Protein AF-M0QX09-F1 (afdb_monomer_lite)

Radius of gyration: 12.01 Å; chains: 1; bounding box: 24×35×26 Å

Secondary structure (DSSP, 8-state):
-PPPHHHHHHHHHHHHH-TT--SEEEHHHHHHHHHHHH---TT-HHHHHHHHHH-TT--GGG-EEEHHHHHHHH-

pLDDT: mean 89.87, std 6.39, range [53.84, 95.38]

Structure (mmCIF, N/CA/C/O backbone):
data_AF-M0QX09-F1
#
_entry.id   AF-M0QX09-F1
#
loop_
_atom_site.group_PDB
_atom_site.id
_atom_site.type_symbol
_atom_site.label_atom_id
_atom_site.label_alt_id
_atom_site.label_comp_id
_atom_site.label_asym_id
_atom_site.label_entity_id
_atom_site.label_seq_id
_atom_site.pdbx_PDB_ins_code
_atom_site.Cartn_x
_atom_site.Cartn_y
_atom_site.Cartn_z
_atom_site.occupancy
_atom_site.B_iso_or_equiv
_atom_site.auth_seq_id
_atom_site.auth_comp_id
_atom_site.auth_asym_id
_atom_site.auth_atom_id
_atom_site.pdbx_PDB_model_num
ATOM 1 N N . MET A 1 1 ? -7.899 -23.225 -5.711 1.00 53.84 1 MET A N 1
ATOM 2 C CA . MET A 1 1 ? -7.258 -23.146 -4.380 1.00 53.84 1 MET A CA 1
ATOM 3 C C . MET A 1 1 ? -7.909 -21.982 -3.651 1.00 53.84 1 MET A C 1
ATOM 5 O O . MET A 1 1 ? -8.101 -20.968 -4.311 1.00 53.84 1 MET A O 1
ATOM 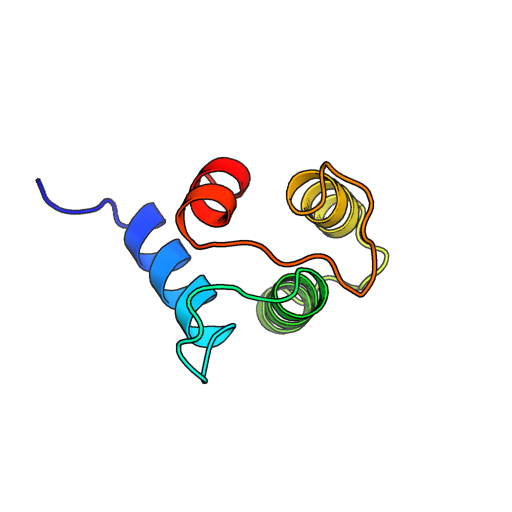9 N N . PRO A 1 2 ? -8.338 -22.114 -2.387 1.00 68.00 2 PRO A N 1
ATOM 10 C CA . PRO A 1 2 ? -8.855 -20.969 -1.644 1.00 68.00 2 PRO A CA 1
ATOM 11 C C . PRO A 1 2 ? -7.725 -19.961 -1.402 1.00 68.00 2 PRO A C 1
ATOM 13 O O . PRO A 1 2 ? -6.619 -20.355 -1.034 1.00 68.00 2 PRO A O 1
ATOM 16 N N . VAL A 1 3 ? -8.009 -18.683 -1.640 1.00 72.75 3 VAL A N 1
ATOM 17 C CA . VAL A 1 3 ? -7.116 -17.567 -1.300 1.00 72.75 3 VAL A CA 1
ATOM 18 C C . VAL A 1 3 ? -6.898 -17.526 0.213 1.00 72.75 3 VAL A C 1
ATOM 20 O O . VAL A 1 3 ? -7.847 -17.728 0.982 1.00 72.75 3 VAL A O 1
ATOM 23 N N . SER A 1 4 ? -5.651 -17.321 0.650 1.00 89.12 4 SER A N 1
ATOM 24 C CA . SER A 1 4 ? -5.322 -17.269 2.079 1.00 89.12 4 SER A CA 1
ATOM 25 C C . SER A 1 4 ? -6.068 -16.115 2.762 1.00 89.12 4 SER A C 1
ATOM 27 O O . SER A 1 4 ? -6.443 -15.138 2.116 1.00 89.12 4 SER A O 1
ATOM 29 N N . LEU A 1 5 ? -6.310 -16.216 4.075 1.00 89.81 5 LEU A N 1
ATOM 30 C CA . LEU A 1 5 ? -6.962 -15.135 4.832 1.00 89.81 5 LEU A CA 1
ATOM 31 C C . LEU A 1 5 ? -6.186 -13.814 4.707 1.00 89.81 5 LEU A C 1
ATOM 33 O O . LEU A 1 5 ? -6.790 -12.759 4.567 1.00 89.81 5 LEU A O 1
ATOM 37 N N . GLU A 1 6 ? -4.856 -13.893 4.714 1.00 90.19 6 GLU A N 1
ATOM 38 C CA . GLU A 1 6 ? -3.963 -12.764 4.447 1.00 90.19 6 GLU A CA 1
ATOM 39 C C . GLU A 1 6 ? -4.284 -12.102 3.102 1.00 90.19 6 GLU A C 1
ATOM 41 O O . GLU A 1 6 ? -4.570 -10.910 3.056 1.00 90.19 6 GLU A O 1
ATOM 46 N N . GLU A 1 7 ? -4.341 -12.880 2.021 1.00 90.81 7 GLU A N 1
ATOM 47 C CA . GLU A 1 7 ? -4.625 -12.362 0.681 1.00 90.81 7 GLU A CA 1
ATOM 48 C C . GLU A 1 7 ? -6.033 -11.756 0.581 1.00 90.81 7 GLU A C 1
ATOM 50 O O . GLU A 1 7 ? -6.220 -10.728 -0.061 1.00 90.81 7 GLU A O 1
ATOM 55 N N . GLN A 1 8 ? -7.024 -12.317 1.283 1.00 91.50 8 GLN A N 1
ATOM 56 C CA . GLN A 1 8 ? -8.370 -11.732 1.354 1.00 91.50 8 GLN A CA 1
ATOM 57 C C . GLN A 1 8 ? -8.388 -10.371 2.064 1.00 91.50 8 GLN A C 1
ATOM 59 O O . GLN A 1 8 ? -9.080 -9.452 1.615 1.00 91.50 8 GLN A O 1
ATOM 64 N N . ILE A 1 9 ? -7.632 -10.225 3.157 1.00 91.81 9 ILE A N 1
ATOM 65 C CA . ILE A 1 9 ? -7.513 -8.954 3.888 1.00 91.81 9 ILE A CA 1
ATOM 66 C C . ILE A 1 9 ? -6.809 -7.913 3.016 1.00 91.81 9 ILE A C 1
ATOM 68 O O . ILE A 1 9 ? -7.259 -6.766 2.942 1.00 91.81 9 ILE A O 1
ATOM 72 N N . LEU A 1 10 ? -5.738 -8.312 2.329 1.00 92.94 10 LEU A N 1
ATOM 73 C CA . LEU A 1 10 ? -4.998 -7.432 1.432 1.00 92.94 10 LEU A CA 1
ATOM 74 C C . LEU A 1 10 ? -5.857 -6.995 0.237 1.00 92.94 10 LEU A C 1
ATOM 76 O O . LEU A 1 10 ? -5.945 -5.799 -0.026 1.00 92.94 10 LEU A O 1
ATOM 80 N N . ASN A 1 11 ? -6.579 -7.916 -0.406 1.00 93.19 11 ASN A N 1
ATOM 81 C CA . ASN A 1 11 ? -7.515 -7.583 -1.484 1.00 93.19 11 ASN A CA 1
ATOM 82 C C . ASN A 1 11 ? -8.584 -6.589 -1.012 1.00 93.19 11 ASN A C 1
ATOM 84 O O . ASN A 1 11 ? -8.796 -5.566 -1.654 1.00 93.19 11 ASN A O 1
ATOM 88 N N . SER A 1 12 ? -9.193 -6.836 0.152 1.00 93.00 12 SER A N 1
ATOM 89 C CA . SER A 1 12 ? -10.207 -5.930 0.715 1.00 93.00 12 SER A CA 1
ATOM 90 C C . SER A 1 12 ? -9.630 -4.545 1.033 1.00 93.00 12 SER A C 1
ATOM 92 O O . SER A 1 12 ? -10.300 -3.529 0.860 1.00 93.00 12 SER A O 1
ATOM 94 N N . THR A 1 13 ? -8.373 -4.491 1.485 1.00 93.00 13 THR A N 1
ATOM 95 C CA . THR A 1 13 ? -7.654 -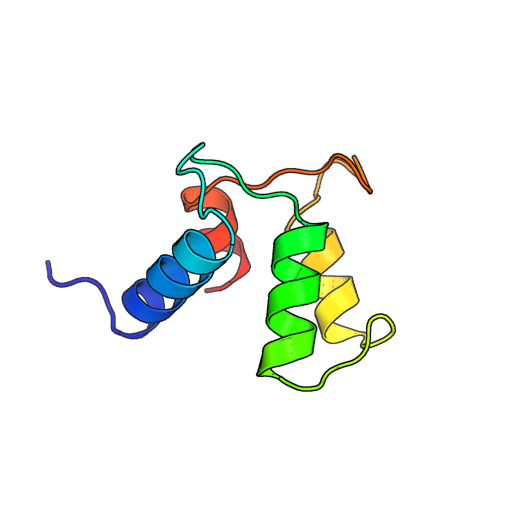3.237 1.754 1.00 93.00 13 THR A CA 1
ATOM 96 C C . THR A 1 13 ? -7.412 -2.457 0.467 1.00 93.00 13 THR A C 1
ATOM 98 O O . THR A 1 13 ? -7.662 -1.253 0.422 1.00 93.00 13 THR A O 1
ATOM 101 N N . PHE A 1 14 ? -6.969 -3.137 -0.589 1.00 94.81 14 PHE A N 1
ATOM 102 C CA . PHE A 1 14 ? -6.752 -2.519 -1.891 1.00 94.81 14 PHE A CA 1
ATOM 103 C C . PHE A 1 14 ? -8.062 -1.987 -2.481 1.00 94.81 14 PHE A C 1
ATOM 105 O O 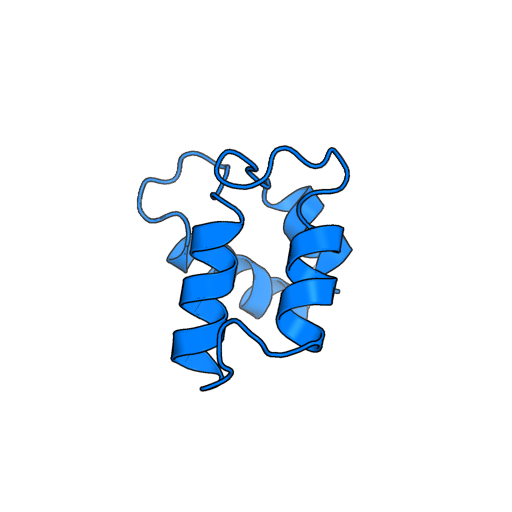. PHE A 1 14 ? -8.123 -0.833 -2.894 1.00 94.81 14 PHE A O 1
ATOM 112 N N . GLU A 1 15 ? -9.137 -2.777 -2.439 1.00 94.50 15 GLU A N 1
ATOM 113 C CA . GLU A 1 15 ? -10.468 -2.362 -2.900 1.00 94.50 15 GLU A CA 1
ATOM 114 C C . GLU A 1 15 ? -11.008 -1.152 -2.125 1.00 94.50 15 GLU A C 1
ATOM 116 O O . GLU A 1 15 ? -11.625 -0.267 -2.716 1.00 94.50 15 GLU A O 1
ATOM 121 N N . ALA A 1 16 ? -10.747 -1.068 -0.817 1.00 94.00 16 ALA A N 1
ATOM 122 C CA . ALA A 1 16 ? -11.105 0.104 -0.020 1.00 94.00 16 ALA A CA 1
ATOM 123 C C . ALA A 1 16 ? -10.326 1.363 -0.445 1.00 94.00 16 ALA A C 1
ATOM 125 O O . ALA A 1 16 ? -10.838 2.479 -0.327 1.00 94.00 16 ALA A O 1
ATOM 126 N N . CYS A 1 17 ? -9.106 1.191 -0.958 1.00 93.88 17 CYS A N 1
ATOM 127 C CA . CYS A 1 17 ? -8.291 2.277 -1.492 1.00 93.88 17 CYS A CA 1
ATOM 128 C C . CYS A 1 17 ? -8.595 2.596 -2.971 1.00 93.88 17 CYS A C 1
ATOM 130 O O . CYS A 1 17 ? -8.274 3.699 -3.415 1.00 93.88 17 CYS A O 1
ATOM 132 N N . ASP A 1 18 ? -9.252 1.687 -3.704 1.00 95.38 18 ASP A N 1
ATOM 133 C CA . ASP A 1 18 ? -9.721 1.854 -5.088 1.00 95.38 18 ASP A CA 1
ATOM 134 C C . ASP A 1 18 ? -11.263 1.872 -5.205 1.00 95.38 18 ASP A C 1
ATOM 136 O O . ASP A 1 18 ? -11.870 1.003 -5.844 1.00 95.38 18 ASP A O 1
ATOM 140 N N . PRO A 1 19 ? -11.958 2.876 -4.640 1.00 90.00 19 PRO A N 1
ATOM 141 C CA . PRO A 1 19 ? -13.418 2.940 -4.726 1.00 90.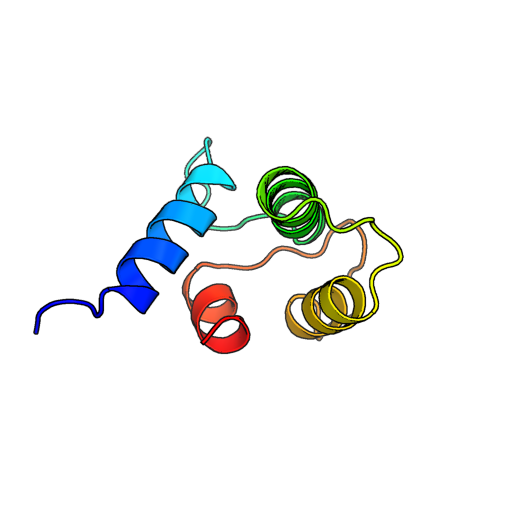00 19 PRO A CA 1
ATOM 142 C C . PRO A 1 19 ? -13.925 3.097 -6.168 1.00 90.00 19 PRO A C 1
ATOM 144 O O . PRO A 1 19 ? -15.089 2.815 -6.454 1.00 90.00 19 PRO A O 1
ATOM 147 N N . GLN A 1 20 ? -13.066 3.565 -7.078 1.00 91.38 20 GLN A N 1
ATOM 148 C CA . GLN A 1 20 ? -13.389 3.783 -8.486 1.00 91.38 20 GLN A CA 1
ATOM 149 C C . GLN A 1 20 ? -13.143 2.541 -9.350 1.00 91.38 20 GLN A C 1
ATOM 151 O O . GLN A 1 20 ? -13.572 2.530 -10.504 1.00 91.38 20 GLN A O 1
ATOM 156 N N . ARG A 1 21 ? -12.512 1.495 -8.800 1.00 89.94 21 ARG A N 1
ATOM 157 C CA . ARG A 1 21 ? -12.135 0.268 -9.511 1.00 89.94 21 ARG A CA 1
ATOM 158 C C . ARG A 1 21 ? -11.318 0.553 -10.772 1.00 89.94 21 ARG A C 1
ATOM 160 O O . ARG A 1 21 ? -11.588 -0.005 -11.836 1.00 89.94 21 ARG A O 1
ATOM 167 N N . THR A 1 22 ? -10.345 1.451 -10.662 1.00 92.62 22 THR A N 1
ATOM 168 C CA . THR A 1 22 ? -9.391 1.759 -11.737 1.00 92.62 22 THR A CA 1
ATOM 169 C C . THR A 1 22 ? -8.383 0.630 -11.951 1.00 92.62 22 THR A C 1
ATOM 171 O O . THR A 1 22 ? -7.797 0.545 -13.029 1.00 92.62 22 THR A O 1
ATOM 174 N N . GLY A 1 23 ? -8.185 -0.236 -10.949 1.00 93.75 23 GLY A N 1
ATOM 175 C CA . GLY A 1 23 ? -7.174 -1.297 -10.937 1.00 93.75 23 GLY A CA 1
ATOM 176 C C . GLY A 1 23 ? -5.794 -0.825 -10.470 1.00 93.75 23 GLY A C 1
ATOM 177 O O . GLY A 1 23 ? -4.876 -1.635 -10.368 1.00 93.75 23 GLY A O 1
ATOM 178 N N . THR A 1 24 ? -5.646 0.465 -10.168 1.00 94.25 24 THR A N 1
ATOM 179 C CA . THR A 1 24 ? -4.421 1.065 -9.631 1.00 94.25 24 THR A CA 1
ATOM 180 C C . THR A 1 24 ? -4.758 2.098 -8.568 1.00 94.25 24 THR A C 1
ATOM 182 O O . THR A 1 24 ? -5.688 2.890 -8.714 1.00 94.25 24 THR A O 1
ATOM 185 N N . VAL A 1 25 ? -3.971 2.129 -7.500 1.00 95.31 25 VAL A N 1
ATOM 186 C CA . VAL A 1 25 ? -4.186 3.016 -6.355 1.00 95.31 25 VAL A CA 1
ATOM 187 C C . VAL A 1 25 ? -2.966 3.896 -6.162 1.00 95.31 25 VAL A C 1
ATOM 189 O O . VAL A 1 25 ? -1.838 3.427 -6.260 1.00 95.31 25 VAL A O 1
ATOM 192 N N . ALA A 1 26 ? -3.168 5.177 -5.857 1.00 94.88 26 ALA A N 1
ATOM 193 C CA . ALA A 1 26 ? -2.061 6.048 -5.478 1.00 94.88 26 ALA A CA 1
ATOM 194 C C . ALA A 1 26 ? -1.391 5.544 -4.189 1.00 94.88 26 ALA A C 1
ATOM 196 O O . ALA A 1 26 ? -2.073 5.291 -3.195 1.00 94.88 26 ALA A O 1
ATOM 197 N N . VAL A 1 27 ? -0.060 5.477 -4.154 1.00 93.75 27 VAL A N 1
ATOM 198 C CA . VAL A 1 27 ? 0.686 5.039 -2.958 1.00 93.75 27 VAL A CA 1
ATOM 199 C C . VAL A 1 27 ? 0.315 5.892 -1.740 1.00 93.75 27 VAL A C 1
ATOM 201 O O . VAL A 1 27 ? 0.085 5.367 -0.654 1.00 93.75 27 VAL A O 1
ATOM 204 N N . ALA A 1 28 ? 0.131 7.201 -1.933 1.00 92.06 28 ALA A N 1
ATOM 205 C CA . ALA A 1 28 ? -0.339 8.108 -0.886 1.00 92.06 28 ALA A CA 1
ATOM 206 C C . ALA A 1 28 ? -1.718 7.724 -0.310 1.00 92.06 28 ALA A C 1
ATOM 208 O O . ALA A 1 28 ? -1.939 7.884 0.887 1.00 92.06 28 ALA A O 1
ATOM 209 N N . GLN A 1 29 ? -2.632 7.196 -1.132 1.00 93.06 29 GLN A N 1
ATOM 210 C CA . GLN A 1 29 ? -3.954 6.749 -0.686 1.00 93.06 29 GLN A CA 1
ATOM 211 C C . GLN A 1 29 ? -3.850 5.488 0.178 1.00 93.06 29 GLN A C 1
ATOM 213 O O . GLN A 1 29 ? -4.513 5.401 1.210 1.00 93.06 29 GLN A O 1
ATOM 218 N N . VAL A 1 30 ? -2.990 4.539 -0.212 1.00 92.75 30 VAL A N 1
ATOM 219 C CA . VAL A 1 30 ? -2.709 3.332 0.582 1.00 92.75 30 VAL A CA 1
ATOM 220 C C . VAL A 1 30 ? -2.153 3.715 1.951 1.00 92.75 30 VAL A C 1
ATOM 222 O O . VAL A 1 30 ? -2.633 3.228 2.972 1.00 92.75 30 VAL A O 1
ATOM 225 N N . LEU A 1 31 ? -1.174 4.621 1.987 1.00 92.00 31 LEU A N 1
ATOM 226 C CA . LEU A 1 31 ? -0.580 5.089 3.239 1.00 92.00 31 LEU A CA 1
ATOM 227 C C . LEU A 1 31 ? -1.605 5.815 4.110 1.00 92.00 31 LEU A C 1
ATOM 229 O O . LEU A 1 31 ? -1.736 5.474 5.278 1.00 92.00 31 LEU A O 1
ATOM 233 N N . ALA A 1 32 ? -2.389 6.735 3.542 1.00 91.94 32 ALA A N 1
ATOM 234 C CA . ALA A 1 32 ? -3.431 7.447 4.279 1.00 91.94 32 ALA A CA 1
ATOM 235 C C . ALA A 1 32 ? -4.481 6.494 4.876 1.00 91.94 32 ALA A C 1
ATOM 237 O O . ALA A 1 32 ? -4.937 6.695 6.003 1.00 91.94 32 ALA A O 1
ATOM 238 N N . TYR A 1 33 ? -4.848 5.436 4.146 1.00 92.44 33 TYR A N 1
ATOM 239 C CA . TYR A 1 33 ? -5.728 4.396 4.668 1.00 92.44 33 TYR A CA 1
ATOM 240 C C . TYR A 1 33 ? -5.075 3.644 5.832 1.00 92.44 33 TYR A C 1
ATOM 242 O O . TYR A 1 33 ? -5.696 3.490 6.882 1.00 92.44 33 TYR A O 1
ATOM 250 N N . LEU A 1 34 ? -3.818 3.216 5.672 1.00 91.06 34 LEU A N 1
ATOM 251 C CA . LEU A 1 34 ? -3.072 2.511 6.714 1.00 91.06 34 LEU A CA 1
ATOM 252 C C . LEU A 1 34 ? -2.908 3.364 7.975 1.00 91.06 34 LEU A C 1
ATOM 254 O O . LEU A 1 34 ? -3.192 2.873 9.061 1.00 91.06 34 LEU A O 1
ATOM 258 N N . GLU A 1 35 ? -2.553 4.642 7.841 1.00 92.50 35 GLU A N 1
ATOM 259 C CA . GLU A 1 35 ? -2.498 5.605 8.948 1.00 92.50 35 GLU A CA 1
ATOM 260 C C . GLU A 1 35 ? -3.830 5.671 9.707 1.00 92.50 35 GLU A C 1
ATOM 262 O O . GLU A 1 35 ? -3.858 5.604 10.938 1.00 92.50 35 GLU A O 1
ATOM 267 N N . ALA A 1 36 ? -4.952 5.737 8.983 1.00 91.50 36 ALA A N 1
ATOM 268 C CA . ALA A 1 36 ? -6.279 5.813 9.584 1.00 91.50 36 ALA A CA 1
ATOM 269 C C . ALA A 1 36 ? -6.679 4.532 10.338 1.00 91.50 36 ALA A C 1
ATOM 271 O O . ALA A 1 36 ? -7.337 4.622 11.375 1.00 91.50 36 ALA A O 1
ATOM 272 N N . VAL A 1 37 ? -6.297 3.347 9.843 1.00 88.56 37 VAL A N 1
ATOM 273 C CA . VAL A 1 37 ? -6.692 2.064 10.457 1.00 88.56 37 VAL A CA 1
ATOM 274 C C . VAL A 1 37 ? -5.715 1.564 11.522 1.00 88.56 37 VAL A C 1
ATOM 276 O O . VAL A 1 37 ? -6.140 0.870 12.444 1.00 88.56 37 VAL A O 1
ATOM 279 N N . THR A 1 38 ? -4.427 1.906 11.432 1.00 86.81 38 THR A N 1
ATOM 280 C CA . THR A 1 38 ? -3.411 1.506 12.423 1.00 86.81 38 THR A CA 1
ATOM 281 C C . THR A 1 38 ? -3.132 2.587 13.465 1.00 86.81 38 THR A C 1
ATOM 283 O O . THR A 1 38 ? -2.524 2.295 14.495 1.00 86.81 38 THR A O 1
ATOM 286 N N . GLY A 1 39 ? -3.561 3.830 13.221 1.00 87.38 39 GLY A N 1
ATOM 287 C CA . GLY A 1 39 ? -3.234 4.987 14.054 1.00 87.38 39 GLY A CA 1
ATOM 288 C C . GLY A 1 39 ? -1.766 5.416 13.956 1.00 87.38 39 GLY A C 1
ATOM 289 O O . GLY A 1 39 ? -1.310 6.220 14.770 1.00 87.38 39 GLY A O 1
ATOM 290 N N . GLN A 1 40 ? -1.009 4.866 13.000 1.00 87.00 40 GLN A N 1
ATOM 291 C CA . GLN A 1 40 ? 0.362 5.286 12.731 1.00 87.00 40 GLN A CA 1
ATOM 292 C C . GLN A 1 40 ? 0.357 6.646 12.030 1.00 87.00 40 GLN A C 1
ATOM 294 O O . GLN A 1 40 ? -0.541 6.953 11.254 1.00 87.00 40 GLN A O 1
ATOM 299 N N . GLY A 1 41 ? 1.350 7.480 12.332 1.00 83.62 41 GLY A N 1
ATOM 300 C CA . GLY A 1 41 ? 1.491 8.788 11.698 1.00 83.62 41 GLY A CA 1
ATOM 301 C C . GLY A 1 41 ? 2.333 8.735 10.419 1.00 83.62 41 GLY A C 1
ATOM 302 O O . GLY A 1 41 ? 3.118 7.807 10.238 1.00 83.62 41 GLY A O 1
ATOM 303 N N . PRO A 1 42 ? 2.304 9.791 9.593 1.00 74.88 42 PRO A N 1
ATOM 304 C CA . PRO A 1 42 ? 3.036 9.855 8.320 1.00 74.88 42 PRO A CA 1
ATOM 305 C C . PRO A 1 42 ? 4.571 9.842 8.462 1.00 74.88 42 PRO A C 1
ATOM 307 O O . PRO A 1 42 ? 5.307 9.664 7.493 1.00 74.88 42 PRO A O 1
ATOM 310 N N . GLN A 1 43 ? 5.087 10.051 9.677 1.00 81.56 43 GLN A N 1
ATOM 311 C CA . GLN A 1 43 ? 6.518 9.962 9.998 1.00 81.56 43 GLN A CA 1
ATOM 312 C C . GLN A 1 43 ? 6.918 8.590 10.556 1.00 81.56 43 GLN A C 1
ATOM 314 O O . GLN A 1 43 ? 8.063 8.398 10.962 1.00 81.56 43 GLN A O 1
ATOM 319 N N . ASP A 1 44 ? 5.986 7.640 10.611 1.00 91.25 44 ASP A N 1
ATOM 320 C CA . ASP A 1 44 ? 6.284 6.292 11.059 1.00 91.25 44 ASP A CA 1
ATOM 321 C C . ASP A 1 44 ? 7.254 5.617 10.082 1.00 91.25 44 ASP A C 1
ATOM 323 O O . ASP A 1 44 ? 7.002 5.522 8.878 1.00 91.25 44 ASP A O 1
ATOM 327 N N . ALA A 1 45 ? 8.380 5.135 10.609 1.00 89.50 45 ALA A N 1
ATOM 328 C CA . ALA A 1 45 ? 9.431 4.524 9.805 1.00 89.50 45 ALA A CA 1
ATOM 329 C C . ALA A 1 45 ? 8.928 3.313 9.002 1.00 89.50 45 ALA A C 1
ATOM 331 O O . ALA A 1 45 ? 9.397 3.091 7.889 1.00 89.50 45 ALA A O 1
ATOM 332 N N . ARG A 1 46 ? 7.951 2.554 9.522 1.00 89.06 46 ARG A N 1
ATOM 333 C CA . ARG A 1 46 ? 7.377 1.396 8.821 1.00 89.06 46 ARG A CA 1
ATOM 334 C C . ARG A 1 46 ? 6.551 1.843 7.625 1.00 89.06 46 ARG A C 1
ATOM 336 O O . ARG A 1 46 ? 6.676 1.245 6.561 1.00 89.06 46 ARG A O 1
ATOM 343 N N . LEU A 1 47 ? 5.759 2.905 7.778 1.00 90.44 47 LEU A N 1
ATOM 344 C CA . LEU A 1 47 ? 5.002 3.480 6.666 1.00 90.44 47 LEU A CA 1
ATOM 345 C C . LEU A 1 47 ? 5.927 4.109 5.622 1.00 90.44 47 LEU A C 1
ATOM 347 O O . LEU A 1 47 ? 5.677 3.952 4.433 1.00 90.44 47 LEU A O 1
ATOM 351 N N . GLN A 1 48 ? 7.038 4.729 6.030 1.00 90.62 48 GLN A N 1
ATOM 352 C CA . GLN A 1 48 ? 8.036 5.226 5.076 1.00 90.62 48 GLN A CA 1
ATOM 353 C C . GLN A 1 48 ? 8.746 4.098 4.320 1.00 90.62 48 GLN A C 1
ATOM 355 O O . GLN A 1 48 ? 8.941 4.194 3.110 1.00 90.62 48 GLN A O 1
ATOM 360 N N . THR A 1 49 ? 9.112 3.005 4.997 1.00 92.06 49 THR A N 1
ATOM 361 C CA . THR A 1 49 ? 9.659 1.818 4.321 1.00 92.06 49 THR A CA 1
ATOM 362 C C . THR A 1 49 ? 8.652 1.229 3.335 1.00 92.06 49 THR A C 1
ATOM 364 O O . THR A 1 49 ? 9.029 0.882 2.215 1.00 92.06 49 THR A O 1
ATOM 367 N N . LEU A 1 50 ? 7.376 1.161 3.720 1.00 91.81 50 LEU A N 1
ATOM 368 C CA . LEU A 1 50 ? 6.311 0.687 2.845 1.00 91.81 50 LEU A CA 1
ATOM 369 C C . LEU A 1 50 ? 6.121 1.607 1.633 1.00 91.81 50 LEU A C 1
ATOM 371 O O . LEU A 1 50 ? 6.061 1.115 0.512 1.00 91.81 50 LEU A O 1
ATOM 375 N N . ALA A 1 51 ? 6.109 2.926 1.837 1.00 91.12 51 ALA A N 1
ATOM 376 C CA . ALA A 1 51 ? 6.027 3.917 0.767 1.00 91.12 51 ALA A CA 1
ATOM 377 C C . ALA A 1 51 ? 7.126 3.701 -0.282 1.00 91.12 51 ALA A C 1
ATOM 379 O O . ALA A 1 51 ? 6.834 3.596 -1.468 1.00 91.12 51 ALA A O 1
ATOM 380 N N . ASN A 1 52 ? 8.374 3.543 0.168 1.00 91.94 52 ASN A N 1
ATOM 381 C CA . ASN A 1 52 ? 9.515 3.291 -0.716 1.00 91.94 52 ASN A 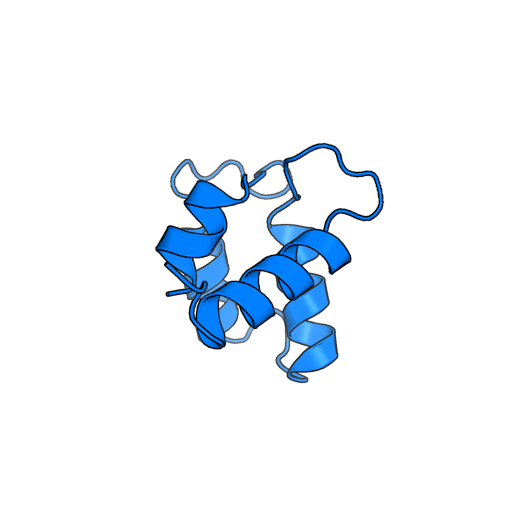CA 1
ATOM 382 C C . ASN A 1 52 ? 9.428 1.931 -1.429 1.00 91.94 52 ASN A C 1
ATOM 384 O O . ASN A 1 52 ? 9.947 1.782 -2.529 1.00 91.94 52 ASN A O 1
ATOM 388 N N . SER A 1 53 ? 8.795 0.934 -0.807 1.00 93.31 53 SER A N 1
ATOM 389 C CA . SER A 1 53 ? 8.620 -0.395 -1.411 1.00 93.31 53 SER A CA 1
ATOM 390 C C . SER A 1 53 ? 7.517 -0.401 -2.473 1.00 93.31 53 SER A C 1
ATOM 392 O O . SER A 1 53 ? 7.628 -1.113 -3.466 1.00 93.31 53 SER A O 1
ATOM 394 N N . LEU A 1 54 ? 6.469 0.406 -2.276 1.00 92.25 54 LEU A N 1
ATOM 395 C CA . LEU A 1 54 ? 5.368 0.589 -3.225 1.00 92.25 54 LEU A CA 1
ATOM 396 C C . LEU A 1 54 ? 5.719 1.556 -4.370 1.00 92.25 54 LEU A C 1
ATOM 398 O O . LEU A 1 54 ? 5.068 1.521 -5.409 1.00 92.25 54 LEU A O 1
ATOM 402 N N . ASP A 1 55 ? 6.739 2.399 -4.190 1.00 92.38 55 ASP A N 1
ATOM 403 C CA . ASP A 1 55 ? 7.260 3.331 -5.195 1.00 92.38 55 ASP A CA 1
ATOM 404 C C . ASP A 1 55 ? 8.746 3.058 -5.515 1.00 92.38 55 ASP A C 1
ATOM 406 O O . ASP A 1 55 ? 9.623 3.869 -5.200 1.00 92.38 55 ASP A O 1
ATOM 410 N N . PRO A 1 56 ? 9.073 1.921 -6.159 1.00 86.25 56 PRO A N 1
ATOM 411 C CA . PRO A 1 56 ? 10.460 1.581 -6.484 1.00 86.25 56 PRO A CA 1
ATOM 412 C C . PRO A 1 56 ? 11.089 2.540 -7.507 1.00 86.25 56 PRO A C 1
ATOM 414 O O . PRO A 1 56 ? 12.314 2.619 -7.606 1.00 86.25 56 PRO A O 1
ATOM 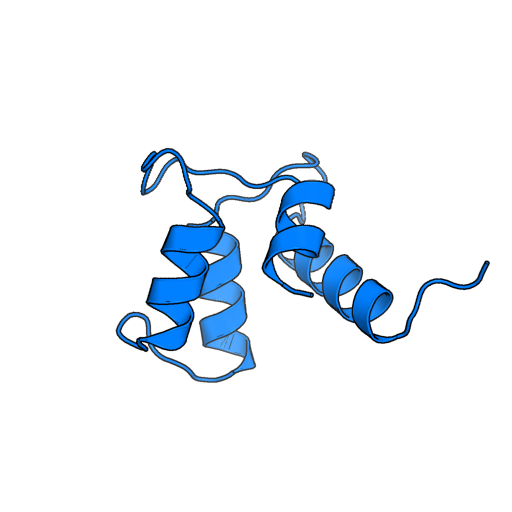417 N N . ASN A 1 57 ? 10.263 3.261 -8.272 1.00 86.69 57 ASN A N 1
ATOM 418 C CA . ASN A 1 57 ? 10.699 4.200 -9.304 1.00 86.69 57 ASN A CA 1
ATOM 419 C C . ASN A 1 57 ? 10.886 5.633 -8.776 1.00 86.69 57 ASN A C 1
ATOM 421 O O . ASN A 1 57 ? 11.431 6.473 -9.495 1.00 86.69 57 ASN A O 1
ATOM 425 N N . GLY A 1 58 ? 10.467 5.925 -7.540 1.00 87.69 58 GLY A N 1
ATOM 426 C CA . GLY A 1 58 ? 10.568 7.258 -6.946 1.00 87.69 58 GLY A CA 1
ATOM 427 C C . GLY A 1 58 ? 9.665 8.296 -7.623 1.00 87.69 58 GLY A C 1
ATOM 428 O O . GLY A 1 58 ? 10.049 9.462 -7.745 1.00 87.69 58 GLY A O 1
ATOM 429 N N . GLU A 1 59 ? 8.485 7.892 -8.095 1.00 89.19 59 GLU A N 1
ATOM 430 C CA . GLU A 1 59 ? 7.486 8.774 -8.712 1.00 89.19 59 GLU A CA 1
ATOM 431 C C . GLU A 1 59 ? 6.808 9.710 -7.692 1.00 89.19 59 GLU A C 1
ATOM 433 O O . GLU A 1 59 ? 6.176 10.712 -8.060 1.00 89.19 59 GLU A O 1
ATOM 438 N N . GLY A 1 60 ? 6.955 9.413 -6.399 1.00 86.69 60 GLY A N 1
ATOM 439 C CA . GLY A 1 60 ? 6.515 10.232 -5.284 1.00 86.69 60 GLY A CA 1
ATOM 440 C C . GLY A 1 60 ? 4.992 10.405 -5.265 1.00 86.69 60 GLY A C 1
ATOM 441 O O . GLY A 1 60 ? 4.261 9.418 -5.267 1.00 86.69 60 GLY A O 1
ATOM 442 N N . PRO A 1 61 ? 4.452 11.642 -5.261 1.00 83.31 61 PRO A N 1
ATOM 443 C CA . PRO A 1 61 ? 3.006 11.878 -5.151 1.00 83.31 61 PRO A CA 1
ATOM 444 C C . PRO A 1 61 ? 2.161 11.274 -6.281 1.00 83.31 61 PRO A C 1
ATOM 446 O O . PRO A 1 61 ? 0.943 11.182 -6.146 1.00 83.31 61 PRO A O 1
ATOM 449 N N . LYS A 1 62 ? 2.787 10.935 -7.414 1.00 87.75 62 LYS A N 1
ATOM 450 C CA . LYS A 1 62 ? 2.120 10.337 -8.577 1.00 87.75 62 LYS A CA 1
ATOM 451 C C . LYS A 1 62 ? 2.279 8.822 -8.641 1.00 87.75 62 LYS A C 1
ATOM 453 O O . LYS A 1 62 ? 1.700 8.223 -9.540 1.00 87.75 62 LYS A O 1
ATOM 458 N N . ALA A 1 63 ? 3.039 8.229 -7.720 1.00 93.75 63 ALA A N 1
ATOM 459 C CA . ALA A 1 63 ? 3.244 6.795 -7.681 1.00 93.75 63 ALA A CA 1
ATOM 460 C C . ALA A 1 63 ? 1.897 6.087 -7.528 1.00 93.75 63 ALA A C 1
ATOM 462 O O . ALA A 1 63 ? 1.107 6.398 -6.627 1.00 93.75 63 ALA A O 1
ATOM 463 N N . THR A 1 64 ? 1.646 5.129 -8.410 1.00 94.62 64 THR A N 1
ATOM 464 C CA . THR A 1 64 ? 0.478 4.255 -8.344 1.00 94.62 64 THR A CA 1
ATOM 465 C C . THR A 1 64 ? 0.923 2.810 -8.302 1.00 94.62 64 THR A C 1
ATOM 467 O O . THR A 1 64 ? 1.891 2.447 -8.961 1.00 94.62 64 THR A O 1
ATOM 470 N N . VAL A 1 65 ? 0.177 1.989 -7.578 1.00 94.75 65 VAL A N 1
ATOM 471 C CA . VAL A 1 65 ? 0.434 0.563 -7.425 1.00 94.75 65 VAL A CA 1
ATOM 472 C C . VAL A 1 65 ? -0.791 -0.230 -7.871 1.00 94.75 65 VAL A C 1
ATOM 474 O O . VAL A 1 65 ? -1.925 0.130 -7.548 1.00 94.75 65 VAL A O 1
ATOM 477 N N . ASP A 1 66 ? -0.575 -1.278 -8.658 1.00 94.94 66 ASP A N 1
ATOM 478 C CA . ASP A 1 66 ? -1.595 -2.267 -9.011 1.00 94.94 66 ASP A CA 1
ATOM 479 C C . ASP A 1 66 ? -1.726 -3.347 -7.922 1.00 94.94 66 ASP A C 1
ATOM 481 O O . ASP A 1 66 ? -0.913 -3.427 -6.997 1.00 94.94 66 ASP A O 1
ATOM 485 N N . LEU A 1 67 ? -2.764 -4.181 -8.019 1.00 93.38 67 LEU A N 1
ATOM 486 C CA . LEU A 1 67 ? -3.050 -5.196 -7.006 1.00 93.38 67 LEU A CA 1
ATOM 487 C C . LEU A 1 67 ? -1.922 -6.231 -6.864 1.00 93.38 67 LEU A C 1
ATOM 489 O O . LEU A 1 67 ? -1.566 -6.577 -5.739 1.00 93.38 67 LEU A O 1
ATOM 493 N N . ASP A 1 68 ? -1.347 -6.714 -7.967 1.00 92.94 68 ASP A N 1
ATOM 494 C CA . ASP A 1 68 ? -0.276 -7.715 -7.928 1.00 92.94 68 ASP A CA 1
ATOM 495 C C . ASP A 1 68 ? 0.964 -7.148 -7.227 1.00 92.94 68 ASP A C 1
ATOM 497 O O . ASP A 1 68 ? 1.500 -7.770 -6.305 1.00 92.94 68 ASP A O 1
ATOM 501 N N . THR A 1 69 ? 1.379 -5.934 -7.594 1.00 92.00 69 THR A N 1
ATOM 502 C CA . THR A 1 69 ? 2.510 -5.254 -6.949 1.00 92.00 69 THR A CA 1
ATOM 503 C C . THR A 1 69 ? 2.236 -5.002 -5.463 1.00 92.00 69 THR A C 1
ATOM 505 O O . THR A 1 69 ? 3.100 -5.249 -4.620 1.00 92.00 69 THR A O 1
ATOM 508 N N . PHE A 1 70 ? 1.023 -4.572 -5.113 1.00 93.62 70 PHE A N 1
ATOM 509 C CA . PHE A 1 70 ? 0.621 -4.362 -3.723 1.00 93.62 70 PHE A CA 1
ATOM 510 C C . PHE A 1 70 ? 0.706 -5.651 -2.895 1.00 93.62 70 PHE A C 1
ATOM 512 O O . PHE A 1 70 ? 1.264 -5.638 -1.797 1.00 93.62 70 PHE A O 1
ATOM 519 N N . LEU A 1 71 ? 0.204 -6.772 -3.423 1.00 92.62 71 LEU A N 1
ATOM 520 C CA . LEU A 1 71 ? 0.258 -8.072 -2.751 1.00 92.62 71 LEU A CA 1
ATOM 521 C C . LEU A 1 71 ? 1.696 -8.560 -2.554 1.00 92.62 71 LEU A C 1
ATOM 523 O O . LEU A 1 71 ? 2.003 -9.106 -1.499 1.00 92.62 71 LEU A O 1
ATOM 527 N N . VAL A 1 72 ? 2.578 -8.347 -3.535 1.00 92.31 72 VAL A N 1
ATOM 528 C CA . VAL A 1 72 ? 4.001 -8.713 -3.435 1.00 92.31 72 VAL A CA 1
ATOM 529 C C . VAL A 1 72 ? 4.720 -7.917 -2.347 1.00 92.31 72 VAL A C 1
ATOM 531 O O . VAL A 1 72 ? 5.587 -8.463 -1.674 1.00 92.31 72 VAL A O 1
ATOM 534 N N . VAL A 1 73 ? 4.377 -6.640 -2.176 1.00 91.25 73 VAL A N 1
ATOM 535 C CA . VAL A 1 73 ? 5.019 -5.765 -1.184 1.00 91.25 73 VAL A CA 1
ATOM 536 C C . VAL A 1 73 ? 4.464 -5.981 0.229 1.00 91.25 73 VAL A C 1
ATOM 538 O O . VAL A 1 73 ? 5.194 -5.809 1.204 1.00 91.25 73 VAL A O 1
ATOM 541 N N . MET A 1 74 ? 3.179 -6.319 0.353 1.00 89.38 74 MET A N 1
ATOM 542 C CA . MET A 1 74 ? 2.481 -6.415 1.644 1.00 89.38 74 MET A CA 1
ATOM 543 C C . MET A 1 74 ? 2.488 -7.820 2.271 1.00 89.38 74 MET A C 1
ATOM 545 O O . MET A 1 74 ? 2.184 -7.933 3.460 1.00 89.38 74 MET A O 1
ATOM 549 N N . ARG A 1 75 ? 2.797 -8.867 1.498 1.00 83.56 75 ARG A N 1
ATOM 550 C CA . ARG A 1 75 ? 2.996 -10.247 1.977 1.00 83.56 75 ARG A CA 1
ATOM 551 C C . ARG A 1 75 ? 4.398 -10.435 2.557 1.00 83.56 75 ARG A C 1
ATOM 553 O O . ARG A 1 75 ? 4.502 -11.071 3.628 1.00 83.56 75 ARG A O 1
#

InterPro domains:
  IPR011992 EF-hand domain pair [SSF47473] (6-74)
  IPR028170 Protein KASH5 [PTHR47300] (2-75)
  IPR039508 Protein KASH5, EF-hand-like domain [PF14658] (11-75)

Organism: Homo sapiens (NCBI:txid9606)

Sequence (75 aa):
MPVSLEEQILNSTFEACDPQRTGTVAVAQVLAYLEAVTGQGPQDARLQTLANSLDPNGEGPKATVDLDTFLVVMR

Foldseek 3Di:
DDDDPQLVVLVVLVCVQCVVPPQKHFLVSSLVSCCVVVVDDPPPPVSVVLSCQQCVPPPPRRRIHGSVSSSVSRD